Protein AF-A0A4V2PRA4-F1 (afdb_monomer)

Solvent-accessible surface area (backbone atoms only — not comparable to full-atom values): 7030 Å² total; per-residue (Å²): 141,89,81,86,84,83,82,77,81,81,79,76,76,77,76,77,73,72,80,72,71,55,80,74,62,65,60,39,60,77,61,56,76,65,50,80,38,76,63,53,99,76,30,70,28,59,55,27,12,25,53,42,49,53,26,54,54,48,41,52,50,33,53,48,33,30,76,69,64,67,30,53,65,70,60,26,50,56,54,34,51,54,37,47,50,52,33,53,54,53,55,66,37,87,85,29,51,51,77,68,57,42,53,55,51,48,53,56,52,48,53,51,37,57,56,61,64,74,100

Structure (mmCIF, N/CA/C/O backbone):
data_AF-A0A4V2PRA4-F1
#
_entry.id   AF-A0A4V2PRA4-F1
#
loop_
_atom_site.group_PDB
_atom_site.id
_atom_site.type_symbol
_atom_site.label_atom_id
_atom_site.label_alt_id
_atom_site.label_comp_id
_atom_site.label_asym_id
_atom_site.label_entity_id
_atom_site.label_seq_id
_atom_site.pdbx_PDB_ins_code
_atom_site.Cartn_x
_atom_site.Cartn_y
_atom_site.Cartn_z
_atom_site.occupancy
_atom_site.B_iso_or_equiv
_atom_site.auth_seq_id
_atom_site.auth_comp_id
_atom_site.auth_asym_id
_atom_site.auth_atom_id
_atom_site.pdbx_PDB_model_num
ATOM 1 N N . MET A 1 1 ? 47.488 -44.220 18.608 1.00 39.09 1 MET A N 1
ATOM 2 C CA . MET A 1 1 ? 46.620 -44.201 17.409 1.00 39.09 1 MET A CA 1
ATOM 3 C C . MET A 1 1 ? 45.516 -43.172 17.636 1.00 39.09 1 MET A C 1
ATOM 5 O O . MET A 1 1 ? 44.597 -43.446 18.390 1.00 39.09 1 MET A O 1
ATOM 9 N N . MET A 1 2 ? 45.652 -41.967 17.072 1.00 44.47 2 MET A N 1
ATOM 10 C CA . MET A 1 2 ? 44.655 -40.884 17.138 1.00 44.47 2 MET A CA 1
ATOM 11 C C . MET A 1 2 ? 43.831 -40.888 15.855 1.00 44.47 2 MET A C 1
ATOM 13 O O . MET A 1 2 ? 44.414 -40.694 14.792 1.00 44.47 2 MET A O 1
ATOM 17 N N . LYS A 1 3 ? 42.508 -41.073 15.938 1.00 44.94 3 LYS A N 1
ATOM 18 C CA . LYS A 1 3 ? 41.594 -40.831 14.812 1.00 44.94 3 LYS A CA 1
ATOM 19 C C . LYS A 1 3 ? 40.206 -40.376 15.290 1.00 44.94 3 LYS A C 1
ATOM 21 O O . LYS A 1 3 ? 39.419 -41.174 15.772 1.00 44.94 3 LYS A O 1
ATOM 26 N N . TYR A 1 4 ? 39.979 -39.081 15.063 1.00 61.00 4 TYR A N 1
ATOM 27 C CA . TYR A 1 4 ? 38.725 -38.391 14.735 1.00 61.00 4 TYR A CA 1
ATOM 28 C C . TYR A 1 4 ? 37.609 -38.290 15.778 1.00 61.00 4 TYR A C 1
ATOM 30 O O . TYR A 1 4 ? 36.928 -39.259 16.078 1.00 61.00 4 TYR A O 1
ATOM 38 N N . LEU A 1 5 ? 37.281 -37.046 16.135 1.00 50.44 5 LEU A N 1
ATOM 39 C CA . LEU A 1 5 ? 35.884 -36.618 16.207 1.00 50.44 5 LEU A CA 1
ATOM 40 C C . LEU A 1 5 ? 35.793 -35.138 15.790 1.00 50.44 5 LEU A C 1
ATOM 42 O O . LEU A 1 5 ? 35.940 -34.227 16.599 1.00 50.44 5 LEU A O 1
ATOM 46 N N . TRP A 1 6 ? 35.619 -34.896 14.489 1.00 51.44 6 TRP A N 1
ATOM 47 C CA . TRP A 1 6 ? 35.182 -33.601 13.963 1.00 51.44 6 TRP A CA 1
ATOM 48 C C . TRP A 1 6 ? 33.656 -33.555 14.084 1.00 51.44 6 TRP A C 1
ATOM 50 O O . TRP A 1 6 ? 32.948 -34.158 13.280 1.00 51.44 6 TRP A O 1
ATOM 60 N N . LEU A 1 7 ? 33.142 -32.871 15.105 1.00 52.16 7 LEU A N 1
ATOM 61 C CA . LEU A 1 7 ? 31.725 -32.520 15.188 1.00 52.16 7 LEU A CA 1
ATOM 62 C C . LEU A 1 7 ? 31.476 -31.329 14.258 1.00 52.16 7 LEU A C 1
ATOM 64 O O . LEU A 1 7 ? 31.669 -30.171 14.624 1.00 52.16 7 LEU A O 1
ATOM 68 N N . GLY A 1 8 ? 31.095 -31.646 13.021 1.00 51.59 8 GLY A N 1
ATOM 69 C CA . GLY A 1 8 ? 30.597 -30.680 12.051 1.00 51.59 8 GLY A CA 1
ATOM 70 C C . GLY A 1 8 ? 29.295 -30.059 12.551 1.00 51.59 8 GLY A C 1
ATOM 71 O O . GLY A 1 8 ? 28.283 -30.738 12.710 1.00 51.59 8 GLY A O 1
ATOM 72 N N . LEU A 1 9 ? 29.337 -28.756 12.806 1.00 63.88 9 LEU A N 1
ATOM 73 C CA . LEU A 1 9 ? 28.192 -27.944 13.186 1.00 63.88 9 LEU A CA 1
ATOM 74 C C . LEU A 1 9 ? 27.343 -27.719 11.924 1.00 63.88 9 LEU A C 1
ATOM 76 O O . LEU A 1 9 ? 27.686 -26.912 11.062 1.00 63.88 9 LEU A O 1
ATOM 80 N N . ILE A 1 10 ? 26.270 -28.499 11.775 1.00 64.38 10 ILE A N 1
ATOM 81 C CA . ILE A 1 10 ? 25.333 -28.381 10.652 1.00 64.38 10 ILE A CA 1
ATOM 82 C C . ILE A 1 10 ? 24.538 -27.086 10.840 1.00 64.38 10 ILE A C 1
ATOM 84 O O . ILE A 1 10 ? 23.550 -27.036 11.572 1.00 64.38 10 ILE A O 1
ATOM 88 N N . PHE A 1 11 ? 24.980 -26.022 10.175 1.00 53.56 11 PHE A N 1
ATOM 89 C CA . PHE A 1 11 ? 24.232 -24.778 10.051 1.00 53.56 11 PHE A CA 1
ATOM 90 C C . PHE A 1 11 ? 23.062 -25.016 9.085 1.00 53.56 11 PHE A C 1
ATOM 92 O O . PHE A 1 11 ? 23.191 -24.854 7.873 1.00 53.56 11 PHE A O 1
ATOM 99 N N . SER A 1 12 ? 21.916 -25.465 9.607 1.00 51.44 12 SER A N 1
ATOM 100 C CA . SER A 1 12 ? 20.670 -25.485 8.835 1.00 51.44 12 SER A CA 1
ATOM 101 C C . SER A 1 12 ? 20.242 -24.046 8.565 1.00 51.44 12 SER A C 1
ATOM 103 O O . SER A 1 12 ? 19.593 -23.411 9.394 1.00 51.44 12 SER A O 1
ATOM 105 N N . MET A 1 13 ? 20.592 -23.527 7.386 1.00 53.69 13 MET A N 1
ATOM 106 C CA . MET A 1 13 ? 19.881 -22.395 6.805 1.00 53.69 13 MET A CA 1
ATOM 107 C C . MET A 1 13 ? 18.434 -22.832 6.576 1.00 53.69 13 MET A C 1
ATOM 109 O O . MET A 1 13 ? 18.105 -23.455 5.566 1.00 53.69 13 MET A O 1
ATOM 113 N N . ALA A 1 14 ? 17.554 -22.506 7.520 1.00 54.56 14 ALA A N 1
ATOM 114 C CA . ALA A 1 14 ? 16.134 -22.450 7.238 1.00 54.56 14 ALA A CA 1
ATOM 115 C C . ALA A 1 14 ? 15.945 -21.371 6.166 1.00 54.56 14 ALA A C 1
ATOM 117 O O . ALA A 1 14 ? 15.972 -20.174 6.452 1.00 54.56 14 ALA A O 1
ATOM 118 N N . ALA A 1 15 ? 15.815 -21.796 4.909 1.00 47.31 15 ALA A N 1
ATOM 119 C CA . ALA A 1 15 ? 15.380 -20.921 3.841 1.00 47.31 15 ALA A CA 1
ATOM 120 C C . ALA A 1 15 ? 13.974 -20.440 4.209 1.00 47.31 15 ALA A C 1
ATOM 122 O O . ALA A 1 15 ? 12.994 -21.172 4.061 1.00 47.31 15 ALA A O 1
ATOM 123 N N . PHE A 1 16 ? 13.872 -19.211 4.717 1.00 45.59 16 PHE A N 1
ATOM 124 C CA . PHE A 1 16 ? 12.608 -18.498 4.742 1.00 45.59 16 PHE A CA 1
ATOM 125 C C . PHE A 1 16 ? 12.155 -18.381 3.289 1.00 45.59 16 PHE A C 1
ATOM 127 O O . PHE A 1 16 ? 12.585 -17.492 2.555 1.00 45.59 16 PHE A O 1
ATOM 134 N N . ARG A 1 17 ? 11.286 -19.296 2.850 1.00 40.53 17 ARG A N 1
ATOM 135 C CA . ARG A 1 17 ? 10.457 -19.048 1.679 1.00 40.53 17 ARG A CA 1
ATOM 136 C C . ARG A 1 17 ? 9.526 -17.910 2.065 1.00 40.53 17 ARG A C 1
ATOM 138 O O . ARG A 1 17 ? 8.445 -18.137 2.602 1.00 40.53 17 ARG A O 1
ATOM 145 N N . VAL A 1 18 ? 9.957 -16.677 1.803 1.00 45.94 18 VAL A N 1
ATOM 146 C CA . VAL A 1 18 ? 9.014 -15.590 1.560 1.00 45.94 18 VAL A CA 1
ATOM 147 C C . VAL A 1 18 ? 8.107 -16.139 0.473 1.00 45.94 18 VAL A C 1
ATOM 149 O O . VAL A 1 18 ? 8.584 -16.500 -0.604 1.00 45.94 18 VAL A O 1
ATOM 152 N N . MET A 1 19 ? 6.828 -16.328 0.789 1.00 43.62 19 MET A N 1
ATOM 153 C CA . MET A 1 19 ? 5.837 -16.662 -0.218 1.00 43.62 19 MET A CA 1
ATOM 154 C C . MET A 1 19 ? 5.822 -15.472 -1.172 1.00 43.62 19 MET A C 1
ATOM 156 O O . MET A 1 19 ? 5.177 -14.460 -0.911 1.00 43.62 19 MET A O 1
ATOM 160 N N . ALA A 1 20 ? 6.633 -15.557 -2.227 1.00 47.03 20 ALA A N 1
ATOM 161 C CA . ALA A 1 20 ? 6.545 -14.669 -3.358 1.00 47.03 20 ALA A CA 1
ATOM 162 C C . ALA A 1 20 ? 5.136 -14.892 -3.889 1.00 47.03 20 ALA A C 1
ATOM 164 O O . ALA A 1 20 ? 4.842 -15.933 -4.480 1.00 47.03 20 ALA A O 1
ATOM 165 N N . PHE A 1 21 ? 4.236 -13.953 -3.593 1.00 47.56 21 PHE 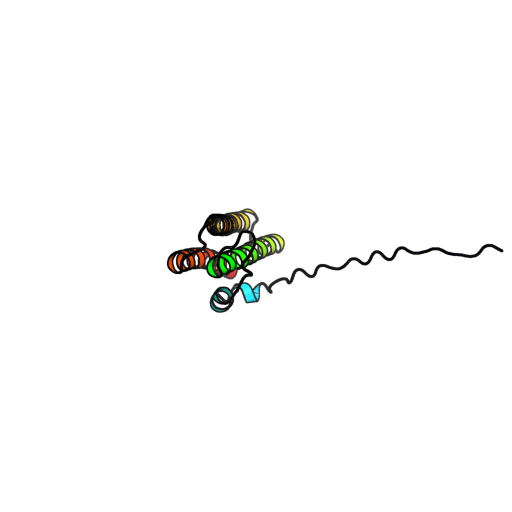A N 1
ATOM 166 C CA . PHE A 1 21 ? 3.000 -13.877 -4.343 1.00 47.56 21 PHE A CA 1
ATOM 167 C C . PHE A 1 21 ? 3.429 -13.824 -5.805 1.00 47.56 21 PHE A C 1
ATOM 169 O O . PHE A 1 21 ? 4.259 -12.974 -6.149 1.00 47.56 21 PHE A O 1
ATOM 176 N N . PRO A 1 22 ? 2.960 -14.756 -6.652 1.00 44.00 22 PRO A N 1
ATOM 177 C CA . PRO A 1 22 ? 3.289 -14.681 -8.057 1.00 44.00 22 PRO A CA 1
ATOM 178 C C . PRO A 1 22 ? 2.867 -13.286 -8.509 1.00 44.00 22 PRO A C 1
ATOM 180 O O . PRO A 1 22 ? 1.747 -12.863 -8.211 1.00 44.00 22 PRO A O 1
ATOM 183 N N . ALA A 1 23 ? 3.752 -12.578 -9.213 1.00 48.81 23 ALA A N 1
ATOM 184 C CA . ALA A 1 23 ? 3.473 -11.258 -9.783 1.00 48.81 23 ALA A CA 1
ATOM 185 C C . ALA A 1 23 ? 2.119 -11.217 -10.538 1.00 48.81 23 ALA A C 1
ATOM 187 O O . ALA A 1 23 ? 1.490 -10.176 -10.667 1.00 48.81 23 ALA A O 1
ATOM 188 N N . GLN A 1 24 ? 1.620 -12.388 -10.943 1.00 40.88 24 GLN A N 1
ATOM 189 C CA . GLN A 1 24 ? 0.373 -12.641 -11.658 1.00 40.88 24 GLN A CA 1
ATOM 190 C C . GLN A 1 24 ? -0.895 -12.683 -10.767 1.00 40.88 24 GLN A C 1
ATOM 192 O O . GLN A 1 24 ? -1.992 -12.418 -11.253 1.00 40.88 24 GLN A O 1
ATOM 197 N N . GLY A 1 25 ? -0.785 -12.990 -9.466 1.00 50.12 25 GLY A N 1
ATOM 198 C CA . GLY A 1 25 ? -1.913 -12.951 -8.516 1.00 50.12 25 GLY A CA 1
ATOM 199 C C . GLY A 1 25 ? -2.224 -11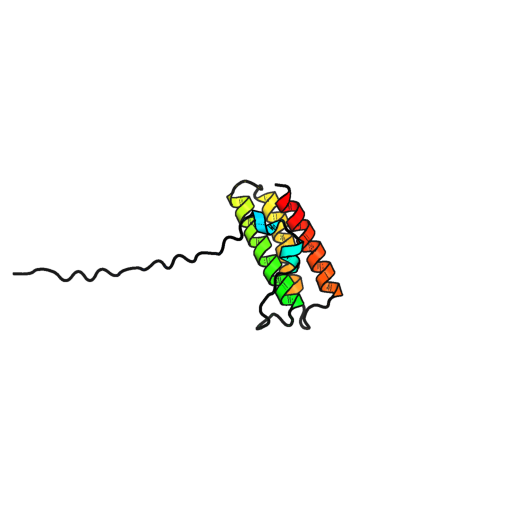.540 -8.002 1.00 50.12 25 GLY A C 1
ATOM 200 O O . GLY A 1 25 ? -3.359 -11.244 -7.635 1.00 50.12 25 GLY A O 1
ATOM 201 N N . GLY A 1 26 ? -1.232 -10.644 -8.038 1.00 62.25 26 GLY A N 1
ATOM 202 C CA . GLY A 1 26 ? -1.379 -9.244 -7.635 1.00 62.25 26 GL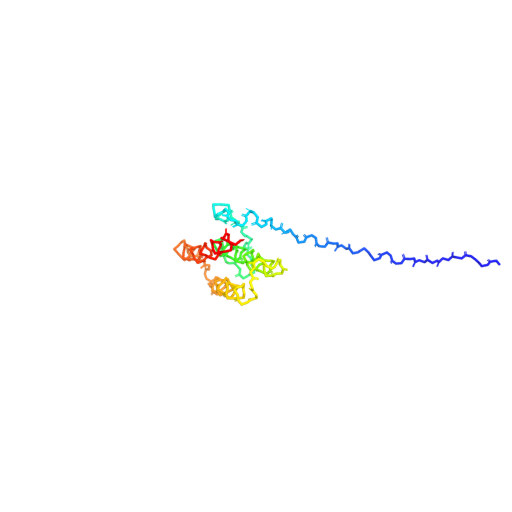Y A CA 1
ATOM 203 C C . GLY A 1 26 ? -2.327 -8.436 -8.525 1.00 62.25 26 GLY A C 1
ATOM 204 O O . GLY A 1 26 ? -2.911 -7.472 -8.056 1.00 62.25 26 GLY A O 1
ATOM 205 N N . CYS A 1 27 ? -2.555 -8.846 -9.773 1.00 76.88 27 CYS A N 1
ATOM 206 C CA . CYS A 1 27 ? -3.343 -8.062 -10.731 1.00 76.88 27 CYS A CA 1
ATOM 207 C C . CYS A 1 27 ? -4.844 -8.343 -10.731 1.00 76.88 27 CYS A C 1
ATOM 209 O O . CYS A 1 27 ? -5.611 -7.662 -11.411 1.00 76.88 27 CYS A O 1
ATOM 211 N N . LYS A 1 28 ? -5.296 -9.326 -9.951 1.00 81.31 28 LYS A N 1
ATOM 212 C CA . LYS A 1 28 ? -6.716 -9.647 -9.820 1.00 81.31 28 LYS A CA 1
ATOM 213 C C . LYS A 1 28 ? -7.296 -8.900 -8.623 1.00 81.31 28 LYS A C 1
ATOM 215 O O . LYS A 1 28 ? -7.301 -9.427 -7.514 1.00 81.31 28 LYS A O 1
ATOM 220 N N . LEU A 1 29 ? -7.825 -7.694 -8.854 1.00 79.50 29 LEU A N 1
ATOM 221 C CA . LEU A 1 29 ? -8.424 -6.854 -7.799 1.00 79.50 29 LEU A CA 1
ATOM 222 C C . LEU A 1 29 ? -9.459 -7.615 -6.956 1.00 79.50 29 LEU A C 1
ATOM 224 O O . LEU A 1 29 ? -9.411 -7.556 -5.734 1.00 79.50 29 LEU A O 1
ATOM 228 N N . ALA A 1 30 ? -10.309 -8.426 -7.594 1.00 79.38 30 ALA A N 1
ATOM 229 C CA . ALA A 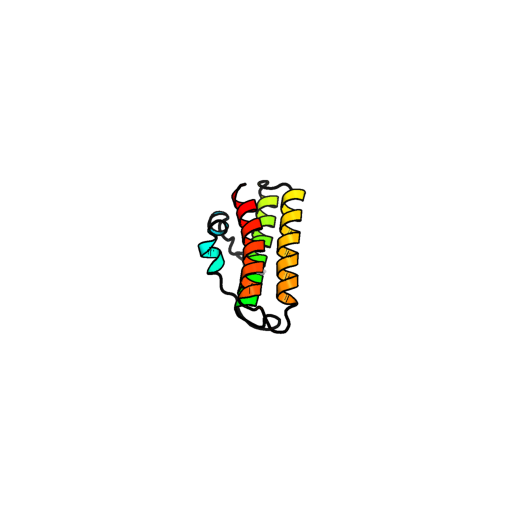1 30 ? -11.296 -9.250 -6.895 1.00 79.38 30 ALA A CA 1
ATOM 230 C C . ALA A 1 30 ? -10.667 -10.241 -5.896 1.00 79.38 30 ALA A C 1
ATOM 232 O O . ALA A 1 30 ? -11.224 -10.470 -4.829 1.00 79.38 30 ALA A O 1
ATOM 233 N N . GLN A 1 31 ? -9.496 -10.807 -6.210 1.00 80.81 31 GLN A N 1
ATOM 234 C CA . GLN A 1 31 ? -8.770 -11.677 -5.279 1.00 80.81 31 GLN A CA 1
ATOM 235 C C . GLN A 1 31 ? -8.110 -10.864 -4.166 1.00 80.81 31 GLN A C 1
ATOM 237 O O . GLN A 1 31 ? -8.049 -11.314 -3.025 1.00 80.81 31 GLN A O 1
ATOM 242 N N . GLN A 1 32 ? -7.652 -9.649 -4.470 1.00 79.19 32 GLN A N 1
ATOM 243 C CA . GLN A 1 32 ? -7.072 -8.779 -3.458 1.00 79.19 32 GLN A CA 1
ATOM 244 C C . GLN A 1 32 ? -8.107 -8.263 -2.451 1.00 79.19 32 GLN A C 1
ATOM 246 O O . GLN A 1 32 ? -7.812 -8.211 -1.260 1.00 79.19 32 GLN A O 1
ATOM 251 N N . HIS A 1 33 ? -9.329 -7.950 -2.886 1.00 85.88 33 HIS A N 1
ATOM 252 C CA . HIS A 1 33 ? -10.429 -7.554 -1.993 1.00 85.88 33 HIS A CA 1
ATOM 253 C C . HIS A 1 33 ? -10.890 -8.692 -1.067 1.00 85.88 33 HIS A C 1
ATOM 255 O O . HIS A 1 33 ? -11.536 -8.437 -0.057 1.00 85.88 33 HIS A O 1
ATOM 261 N N . GLN A 1 34 ? -10.514 -9.941 -1.360 1.00 85.94 34 GLN A N 1
ATOM 262 C CA . GLN A 1 34 ? -10.772 -11.100 -0.497 1.00 85.94 34 GLN A CA 1
ATOM 263 C C . GLN A 1 34 ? -9.668 -11.359 0.540 1.00 85.94 34 GLN A C 1
ATOM 265 O O . GLN A 1 34 ? -9.806 -12.262 1.365 1.00 85.94 34 GLN A O 1
ATOM 270 N N . ILE A 1 35 ? -8.570 -10.596 0.527 1.00 84.62 35 ILE A N 1
ATOM 271 C CA . ILE A 1 35 ? -7.475 -10.776 1.485 1.00 84.62 35 ILE A CA 1
ATOM 272 C C . ILE A 1 35 ? -7.977 -10.476 2.898 1.00 84.62 35 ILE A C 1
ATOM 274 O O . ILE A 1 35 ? -8.495 -9.403 3.177 1.00 84.62 35 ILE A O 1
ATOM 278 N N . THR A 1 36 ? -7.767 -11.391 3.835 1.00 81.94 36 THR A N 1
ATOM 279 C CA . THR A 1 36 ? -8.079 -11.160 5.251 1.00 81.94 36 THR A CA 1
ATOM 280 C C . THR A 1 36 ? -6.803 -11.107 6.076 1.00 81.94 36 THR A C 1
ATOM 282 O O . THR A 1 36 ? -5.896 -11.916 5.878 1.00 81.94 36 THR A O 1
ATOM 285 N N . GLY A 1 37 ? -6.738 -10.179 7.030 1.00 83.69 37 GLY A N 1
ATOM 286 C CA . GLY A 1 37 ? -5.635 -10.077 7.984 1.00 83.69 37 GLY A CA 1
ATOM 287 C C . GLY A 1 37 ? -6.007 -10.569 9.381 1.00 83.69 37 GLY A C 1
ATOM 288 O O . GLY A 1 37 ? -7.180 -10.721 9.716 1.00 83.69 37 GLY A O 1
ATOM 289 N N . LYS A 1 38 ? -4.992 -10.786 10.223 1.00 86.38 38 LYS A N 1
ATOM 290 C CA . LYS A 1 38 ? -5.191 -11.074 11.651 1.00 86.38 38 LYS A CA 1
ATOM 291 C C . LYS A 1 38 ? -5.408 -9.773 12.426 1.00 86.38 38 LYS A C 1
ATOM 293 O O . LYS A 1 38 ? -4.657 -8.817 12.245 1.00 86.38 38 LYS A O 1
ATOM 298 N N . VAL A 1 39 ? -6.398 -9.768 13.315 1.00 87.69 39 VAL A N 1
ATOM 299 C CA . VAL A 1 39 ? -6.641 -8.690 14.287 1.00 87.69 39 VAL A CA 1
ATOM 300 C C . VAL A 1 39 ? -5.771 -8.929 15.527 1.00 87.69 39 VAL A C 1
ATOM 302 O O . VAL A 1 39 ? -5.570 -10.078 15.923 1.00 87.69 39 VAL A O 1
ATOM 305 N N . GLY A 1 40 ? -5.230 -7.867 16.128 1.00 80.12 40 GLY A N 1
ATOM 306 C CA . GLY A 1 40 ? -4.396 -7.953 17.330 1.00 80.12 40 GLY A CA 1
ATOM 307 C C . GLY A 1 40 ? -3.262 -6.923 17.379 1.00 80.12 40 GLY A C 1
ATOM 308 O O . GLY A 1 40 ? -2.888 -6.328 16.367 1.00 80.12 40 GLY A O 1
ATOM 309 N N . ARG A 1 41 ? -2.686 -6.729 18.574 1.00 82.12 41 ARG A N 1
ATOM 310 C CA . ARG A 1 41 ? -1.712 -5.665 18.897 1.00 82.12 41 ARG A CA 1
ATOM 311 C C . ARG A 1 41 ? -2.222 -4.272 18.500 1.00 82.12 41 ARG A C 1
ATOM 313 O O . ARG A 1 41 ? -2.971 -3.674 19.257 1.00 82.12 41 ARG A O 1
ATOM 320 N N . ALA A 1 42 ? -1.817 -3.781 17.330 1.00 84.75 42 ALA A N 1
ATOM 321 C CA . ALA A 1 42 ? -2.127 -2.449 16.804 1.00 84.75 42 ALA A CA 1
ATOM 322 C C . ALA A 1 42 ? -3.243 -2.450 15.737 1.00 84.75 42 ALA A C 1
ATOM 324 O O . ALA A 1 42 ? -3.537 -1.414 15.153 1.00 84.75 42 ALA A O 1
ATOM 325 N N . ILE A 1 43 ? -3.832 -3.615 15.441 1.00 90.81 43 ILE A N 1
ATOM 326 C CA . ILE A 1 43 ? -4.941 -3.757 14.495 1.00 90.81 43 ILE A CA 1
ATOM 327 C C . ILE A 1 43 ? -6.218 -4.008 15.290 1.00 90.81 43 ILE A C 1
ATOM 329 O O . ILE A 1 43 ? -6.324 -5.021 15.982 1.00 90.81 43 ILE A O 1
ATOM 333 N N . HIS A 1 44 ? -7.177 -3.097 15.159 1.00 92.69 44 HIS A N 1
ATOM 334 C CA . HIS A 1 44 ? -8.393 -3.033 15.964 1.00 92.69 44 HIS A CA 1
ATOM 335 C C . HIS A 1 44 ? -9.578 -3.772 15.337 1.00 92.69 44 HIS A C 1
ATOM 337 O O . HIS A 1 44 ? -10.444 -4.253 16.062 1.00 92.69 44 HIS A O 1
ATOM 343 N N . ASN A 1 45 ? -9.636 -3.892 14.007 1.00 94.44 45 ASN A N 1
ATOM 344 C CA . ASN A 1 45 ? -10.707 -4.628 13.336 1.00 94.44 45 ASN A CA 1
ATOM 345 C C . ASN A 1 45 ? -10.265 -5.275 12.013 1.00 94.44 45 ASN A C 1
ATOM 347 O O . ASN A 1 45 ? -9.158 -5.055 11.518 1.00 94.44 45 ASN A O 1
ATOM 351 N N . ALA A 1 46 ? -11.146 -6.102 11.443 1.00 94.44 46 ALA A N 1
ATOM 352 C CA . ALA A 1 46 ? -10.872 -6.848 10.215 1.00 94.44 46 ALA A CA 1
ATOM 353 C C . ALA A 1 46 ? -10.619 -5.934 9.004 1.00 94.44 46 ALA A C 1
ATOM 355 O O . ALA A 1 46 ? -9.739 -6.231 8.200 1.00 94.44 46 ALA A O 1
ATOM 356 N N . ALA A 1 47 ? -11.332 -4.807 8.901 1.00 95.00 47 ALA A N 1
ATOM 357 C CA . ALA A 1 47 ? -11.130 -3.822 7.836 1.00 95.00 47 ALA A CA 1
ATOM 358 C C . ALA A 1 47 ? -9.720 -3.213 7.888 1.00 95.00 47 ALA A C 1
ATOM 360 O O . ALA A 1 47 ? -9.030 -3.120 6.878 1.00 95.00 47 ALA A O 1
ATOM 361 N N . GLN A 1 48 ? -9.243 -2.873 9.083 1.00 95.62 48 GLN A N 1
ATOM 362 C CA . GLN A 1 48 ? -7.876 -2.407 9.281 1.00 95.62 48 GLN A CA 1
ATOM 363 C C . GLN A 1 48 ? -6.850 -3.497 8.959 1.00 95.62 48 GLN A C 1
ATOM 365 O O . GLN A 1 48 ? -5.848 -3.221 8.299 1.00 95.62 48 GLN A O 1
ATOM 370 N N . ALA A 1 49 ? -7.116 -4.745 9.354 1.00 95.38 49 ALA A N 1
ATOM 371 C CA . ALA A 1 49 ? -6.252 -5.875 9.023 1.00 95.38 49 ALA A CA 1
ATOM 372 C C . ALA A 1 49 ? -6.139 -6.085 7.504 1.00 95.38 49 ALA A C 1
ATOM 374 O O . ALA A 1 49 ? -5.038 -6.287 6.993 1.00 95.38 49 ALA A O 1
ATOM 375 N N . HIS A 1 50 ? -7.267 -5.999 6.792 1.00 95.06 50 HIS A N 1
ATOM 376 C CA . HIS A 1 50 ? -7.346 -6.082 5.335 1.00 95.06 50 HIS A CA 1
ATOM 377 C C . HIS A 1 50 ? -6.427 -5.052 4.668 1.00 95.06 50 HIS A C 1
ATOM 379 O O . HIS A 1 50 ? -5.511 -5.428 3.934 1.00 95.06 50 HIS A O 1
ATOM 385 N N . VAL A 1 51 ? -6.613 -3.765 4.990 1.00 95.69 51 VAL A N 1
ATOM 386 C CA . VAL A 1 51 ? -5.837 -2.668 4.389 1.00 95.69 51 VAL A CA 1
ATOM 387 C C . VAL A 1 51 ? -4.342 -2.842 4.654 1.00 95.69 51 VAL A C 1
ATOM 389 O O . VAL A 1 51 ? -3.532 -2.698 3.740 1.00 95.69 51 VAL A O 1
ATOM 392 N N . VAL A 1 52 ? -3.959 -3.198 5.884 1.00 95.31 52 VAL A N 1
ATOM 393 C CA . VAL A 1 52 ? -2.547 -3.365 6.262 1.00 95.31 52 VAL A CA 1
ATOM 394 C C . VAL A 1 52 ? -1.890 -4.519 5.508 1.00 95.31 52 VAL A C 1
ATOM 396 O O . VAL A 1 52 ? -0.787 -4.353 4.986 1.00 95.31 52 VAL A O 1
ATOM 399 N N . VAL A 1 53 ? -2.541 -5.683 5.432 1.00 94.19 53 VAL A N 1
ATOM 400 C CA . VAL A 1 53 ? -1.982 -6.839 4.714 1.00 94.19 53 VAL A CA 1
ATOM 401 C C . VAL A 1 53 ? -1.855 -6.530 3.229 1.00 94.19 53 VAL A C 1
ATOM 403 O O . VAL A 1 53 ? -0.800 -6.771 2.640 1.00 94.19 53 VAL A O 1
ATOM 406 N N . ARG A 1 54 ? -2.894 -5.944 2.635 1.00 94.38 54 ARG A N 1
ATOM 407 C CA . ARG A 1 54 ? -2.905 -5.601 1.217 1.00 94.38 54 ARG A CA 1
ATOM 408 C C . ARG A 1 54 ? -1.833 -4.563 0.871 1.00 94.38 54 ARG A C 1
ATOM 410 O O . ARG A 1 54 ? -1.127 -4.722 -0.123 1.00 94.38 54 ARG A O 1
ATOM 417 N N . ALA A 1 55 ? -1.640 -3.559 1.725 1.00 95.38 55 ALA A N 1
ATOM 418 C CA . ALA A 1 55 ? -0.567 -2.584 1.570 1.00 95.38 55 ALA A CA 1
ATOM 419 C C . ALA A 1 55 ? 0.827 -3.229 1.673 1.00 95.38 55 ALA A C 1
ATOM 421 O O . ALA A 1 55 ? 1.659 -3.000 0.803 1.00 95.38 55 ALA A O 1
ATOM 422 N N . ASN A 1 56 ? 1.072 -4.106 2.654 1.00 93.75 56 ASN A N 1
ATOM 423 C CA . ASN A 1 56 ? 2.348 -4.830 2.764 1.00 93.75 56 ASN A CA 1
ATOM 424 C C . ASN A 1 56 ? 2.661 -5.657 1.504 1.00 93.75 56 ASN A C 1
ATOM 426 O O . ASN A 1 56 ? 3.800 -5.694 1.041 1.00 93.75 56 ASN A O 1
ATOM 430 N N . MET A 1 57 ? 1.650 -6.321 0.938 1.00 90.81 57 MET A N 1
ATOM 431 C CA . MET A 1 57 ? 1.809 -7.101 -0.291 1.00 90.81 57 MET A CA 1
ATOM 432 C C . MET A 1 57 ? 2.165 -6.219 -1.492 1.00 90.81 57 MET A C 1
ATOM 434 O O . MET A 1 57 ? 3.013 -6.601 -2.302 1.00 90.81 57 MET A O 1
ATOM 438 N N . LEU A 1 58 ? 1.552 -5.038 -1.607 1.00 93.25 58 LEU A N 1
ATOM 439 C CA . LEU A 1 58 ? 1.869 -4.078 -2.665 1.00 93.25 58 LEU A CA 1
ATOM 440 C C . LEU A 1 58 ? 3.251 -3.445 -2.483 1.00 93.25 58 LEU A C 1
ATOM 442 O O . LEU A 1 58 ? 3.987 -3.359 -3.462 1.00 93.25 58 LEU A O 1
ATOM 446 N N . GLU A 1 59 ? 3.640 -3.080 -1.257 1.00 95.50 59 GLU A N 1
ATOM 447 C CA . GLU A 1 59 ? 5.002 -2.621 -0.938 1.00 95.50 59 GLU A CA 1
ATOM 448 C C . GLU A 1 59 ? 6.040 -3.647 -1.428 1.00 95.50 59 GLU A C 1
ATOM 450 O O . GLU A 1 59 ? 6.955 -3.292 -2.171 1.00 95.50 59 GLU A O 1
ATOM 455 N N . ALA A 1 60 ? 5.853 -4.931 -1.095 1.00 91.62 60 ALA A N 1
ATOM 456 C CA . ALA A 1 60 ? 6.740 -6.009 -1.533 1.00 91.62 60 ALA A CA 1
ATOM 457 C C . ALA A 1 60 ? 6.737 -6.203 -3.060 1.00 91.62 60 ALA A C 1
ATOM 459 O O . ALA A 1 60 ? 7.791 -6.377 -3.669 1.00 91.62 60 ALA A O 1
ATOM 460 N N . SER A 1 61 ? 5.563 -6.145 -3.695 1.00 89.94 61 SER A N 1
ATOM 461 C CA . SER A 1 61 ? 5.440 -6.320 -5.148 1.00 89.94 61 SER A CA 1
ATOM 462 C C . SER A 1 61 ? 6.129 -5.193 -5.921 1.00 89.94 61 SER A C 1
ATOM 464 O O . SER A 1 61 ? 6.798 -5.452 -6.918 1.00 89.94 61 SER A O 1
ATOM 466 N N . LEU A 1 62 ? 6.031 -3.953 -5.433 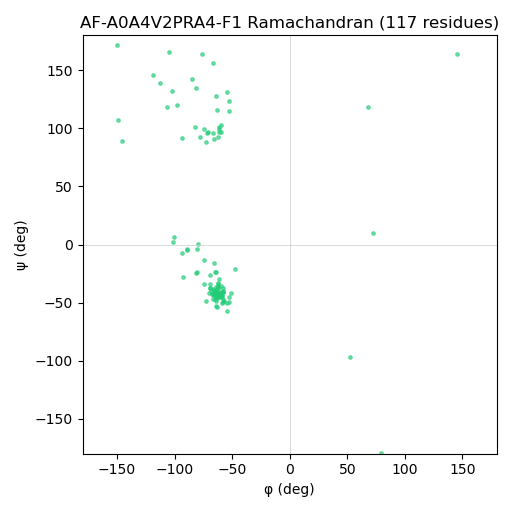1.00 92.50 62 LEU A N 1
ATOM 467 C CA . LEU A 1 62 ? 6.730 -2.801 -6.001 1.00 92.50 62 LEU A CA 1
ATOM 468 C C . LEU A 1 62 ? 8.248 -2.923 -5.847 1.00 92.50 62 LEU A C 1
ATOM 470 O O . LEU A 1 62 ? 8.975 -2.675 -6.807 1.00 92.50 62 LEU A O 1
ATOM 474 N N . SER A 1 63 ? 8.733 -3.345 -4.674 1.00 91.00 63 SER A N 1
ATOM 475 C CA . SER A 1 63 ? 10.162 -3.610 -4.472 1.00 91.00 63 SER A CA 1
ATOM 476 C C . SER A 1 63 ? 10.680 -4.680 -5.435 1.00 91.00 63 SER A C 1
ATOM 478 O O . SER A 1 63 ? 11.719 -4.481 -6.063 1.00 91.00 63 SER A O 1
ATOM 480 N N . ASN A 1 64 ? 9.928 -5.767 -5.620 1.00 90.31 64 ASN A N 1
ATOM 481 C CA . ASN A 1 64 ? 10.285 -6.828 -6.560 1.00 90.31 64 ASN A CA 1
ATOM 482 C C . ASN A 1 64 ? 10.274 -6.337 -8.016 1.00 90.31 64 ASN A C 1
ATOM 484 O O . ASN A 1 64 ? 11.172 -6.681 -8.775 1.00 90.31 64 ASN A O 1
ATOM 488 N N . ALA A 1 65 ? 9.302 -5.507 -8.409 1.00 88.94 65 ALA A N 1
ATOM 489 C CA . ALA A 1 65 ? 9.234 -4.943 -9.758 1.00 88.94 65 ALA A CA 1
ATOM 490 C C . ALA A 1 65 ? 10.427 -4.027 -10.073 1.00 88.94 65 ALA A C 1
ATOM 492 O O . ALA A 1 65 ? 10.941 -4.049 -11.191 1.00 88.94 65 ALA A O 1
ATOM 493 N N . VAL A 1 66 ? 10.910 -3.267 -9.085 1.00 93.25 66 VAL A N 1
ATOM 494 C CA . VAL A 1 66 ? 12.150 -2.484 -9.218 1.00 93.25 66 VAL A CA 1
ATOM 495 C C . VAL A 1 66 ? 13.365 -3.401 -9.349 1.00 93.25 66 VAL A C 1
ATOM 497 O O . VAL A 1 66 ? 14.182 -3.208 -10.244 1.00 93.25 66 VAL A O 1
ATOM 500 N N . GLN A 1 67 ? 13.483 -4.422 -8.495 1.00 92.38 67 GLN A N 1
ATOM 501 C CA . GLN A 1 67 ? 14.599 -5.377 -8.544 1.00 92.38 67 GLN A CA 1
ATOM 502 C C . GLN A 1 67 ? 14.640 -6.176 -9.854 1.00 92.38 67 GLN A C 1
ATOM 504 O O . GLN A 1 67 ? 15.719 -6.498 -10.342 1.00 92.38 67 GLN A O 1
ATOM 509 N N . ALA A 1 68 ? 13.476 -6.464 -10.437 1.00 89.75 68 ALA A N 1
ATOM 510 C CA . ALA A 1 68 ? 13.337 -7.149 -11.717 1.00 89.75 68 ALA A CA 1
ATOM 511 C C . ALA A 1 68 ? 13.534 -6.229 -12.938 1.00 89.75 68 ALA A C 1
ATOM 513 O O . ALA A 1 68 ? 13.475 -6.708 -14.067 1.00 89.75 68 ALA A O 1
ATOM 514 N N . GLY A 1 69 ? 13.730 -4.921 -12.740 1.00 90.12 69 GLY A N 1
ATOM 515 C CA . GLY A 1 69 ? 13.880 -3.953 -13.831 1.00 90.12 69 GLY A CA 1
ATOM 516 C C . GLY A 1 69 ? 12.589 -3.641 -14.599 1.00 90.12 69 GLY A C 1
ATOM 517 O O . GLY A 1 69 ? 12.647 -2.965 -15.621 1.00 90.12 69 GLY A O 1
ATOM 518 N N . VAL A 1 70 ? 11.431 -4.097 -14.109 1.00 93.12 70 VAL A N 1
ATOM 519 C CA . VAL A 1 70 ? 10.103 -3.785 -14.674 1.00 93.12 70 VAL A CA 1
ATOM 520 C C . VAL A 1 70 ? 9.753 -2.312 -14.444 1.00 93.12 70 VAL A C 1
ATOM 522 O O . VAL A 1 70 ? 9.176 -1.653 -15.306 1.00 93.12 70 VAL A O 1
ATOM 525 N N . LEU A 1 71 ? 10.136 -1.780 -13.280 1.00 92.38 71 LEU A N 1
ATOM 526 C CA . LEU A 1 71 ? 10.010 -0.366 -12.932 1.00 92.38 71 LEU A CA 1
ATOM 527 C C . LEU A 1 71 ? 11.386 0.241 -12.667 1.00 92.38 71 LEU A C 1
ATOM 529 O O . LEU A 1 71 ? 12.253 -0.397 -12.069 1.00 92.38 71 LEU A O 1
ATOM 533 N N . SER A 1 72 ? 11.563 1.518 -13.014 1.00 96.25 72 SER A N 1
ATOM 534 C CA . SER A 1 72 ? 12.711 2.272 -12.508 1.00 96.25 72 SER A CA 1
ATOM 535 C C . SER A 1 72 ? 12.592 2.480 -10.997 1.00 96.25 72 SER A C 1
ATOM 537 O O . SER A 1 72 ? 11.489 2.507 -10.439 1.00 96.25 72 SER A O 1
ATOM 539 N N . TYR A 1 73 ? 13.725 2.701 -10.322 1.00 96.62 73 TYR A N 1
ATOM 540 C CA . TYR A 1 73 ? 13.727 2.997 -8.887 1.00 96.62 73 TYR A CA 1
ATOM 541 C C . TYR A 1 73 ? 12.796 4.168 -8.545 1.00 96.62 73 TYR A C 1
ATOM 543 O O . TYR A 1 73 ? 11.998 4.071 -7.620 1.00 96.62 73 TYR A O 1
ATOM 551 N N . GLN A 1 74 ? 12.840 5.255 -9.322 1.00 97.69 74 GLN A N 1
ATOM 552 C CA . GLN A 1 74 ? 12.005 6.433 -9.078 1.00 97.69 74 GLN A CA 1
ATOM 553 C C . GLN A 1 74 ? 10.507 6.122 -9.222 1.00 97.69 74 GLN A C 1
ATOM 555 O O . GLN A 1 74 ? 9.70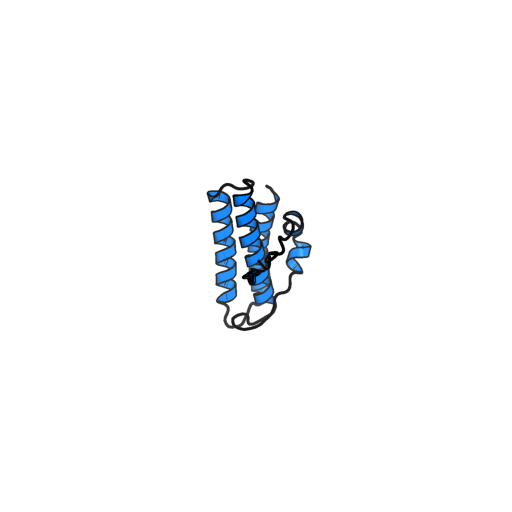4 6.575 -8.404 1.00 97.69 74 GLN A O 1
ATOM 560 N N . GLN A 1 75 ? 10.126 5.343 -10.240 1.00 95.81 75 GLN A N 1
ATOM 561 C CA . GLN A 1 75 ? 8.739 4.925 -10.453 1.00 95.81 75 GLN A CA 1
ATOM 562 C C . GLN A 1 75 ? 8.250 4.046 -9.302 1.00 95.81 75 GLN A C 1
ATOM 564 O O . GLN A 1 75 ? 7.232 4.358 -8.683 1.00 95.81 75 GLN A O 1
ATOM 569 N N . GLY A 1 76 ? 8.997 2.989 -8.974 1.00 95.25 76 GLY A N 1
ATOM 570 C CA . GLY A 1 76 ? 8.632 2.075 -7.898 1.00 95.25 76 GLY A CA 1
ATOM 571 C C . GLY A 1 76 ? 8.614 2.754 -6.531 1.00 95.25 76 GLY A C 1
ATOM 572 O O . GLY A 1 76 ? 7.660 2.575 -5.780 1.00 95.25 76 GLY A O 1
ATOM 573 N N . HIS A 1 77 ? 9.602 3.600 -6.224 1.00 97.25 77 HIS A N 1
ATOM 574 C CA . HIS A 1 77 ? 9.679 4.312 -4.947 1.00 97.25 77 HIS A CA 1
ATOM 575 C C . HIS A 1 77 ? 8.510 5.283 -4.750 1.00 97.25 77 HIS A C 1
ATOM 577 O O . HIS A 1 77 ? 7.926 5.327 -3.668 1.00 97.25 77 HIS A O 1
ATOM 583 N N . LYS A 1 78 ? 8.104 6.011 -5.800 1.00 97.81 78 LYS A N 1
ATOM 584 C CA . LYS A 1 78 ? 6.926 6.888 -5.741 1.00 97.81 78 LYS A CA 1
ATOM 585 C C . LYS A 1 78 ? 5.666 6.112 -5.352 1.00 97.81 78 LYS A C 1
ATOM 587 O O . LYS A 1 78 ? 4.941 6.536 -4.456 1.00 97.81 78 LYS A O 1
ATOM 592 N N . GLN A 1 79 ? 5.413 4.983 -6.013 1.00 97.56 79 GLN A N 1
ATOM 593 C CA . GLN A 1 79 ? 4.252 4.141 -5.711 1.00 97.56 79 GLN A CA 1
ATOM 594 C C . GLN A 1 79 ? 4.359 3.516 -4.318 1.00 97.56 79 GLN A C 1
ATOM 596 O O . GLN A 1 79 ? 3.374 3.447 -3.587 1.00 97.56 79 GLN A O 1
ATOM 601 N N . TRP A 1 80 ? 5.568 3.108 -3.924 1.00 96.75 80 TRP A N 1
ATOM 602 C CA . TRP A 1 80 ? 5.826 2.515 -2.617 1.00 96.75 80 TRP A CA 1
ATOM 603 C C . TRP A 1 80 ? 5.479 3.497 -1.496 1.00 96.75 80 TRP A C 1
ATOM 605 O O . TRP A 1 80 ? 4.797 3.117 -0.550 1.00 96.75 80 TRP A O 1
ATOM 615 N N . LEU A 1 81 ? 5.851 4.776 -1.632 1.00 98.25 81 LEU A N 1
ATOM 616 C CA . LEU A 1 81 ? 5.494 5.823 -0.670 1.00 98.25 81 LEU A CA 1
ATOM 617 C C . LEU A 1 81 ? 3.976 6.045 -0.564 1.00 98.25 81 LEU A C 1
ATOM 619 O O . LEU A 1 81 ? 3.477 6.279 0.538 1.00 98.25 81 LEU A O 1
ATOM 623 N N . GLU A 1 82 ? 3.229 5.951 -1.670 1.00 97.81 82 GLU A N 1
ATOM 624 C CA . GLU A 1 82 ? 1.761 6.056 -1.642 1.00 97.81 82 GLU A CA 1
ATOM 625 C C . GLU A 1 82 ? 1.141 4.900 -0.841 1.00 97.81 82 GLU A C 1
ATOM 627 O O . GLU A 1 82 ? 0.342 5.135 0.070 1.00 97.81 82 GLU A O 1
ATOM 632 N N . VAL A 1 83 ? 1.563 3.660 -1.114 1.00 97.88 83 VAL A N 1
ATOM 633 C CA . VAL A 1 83 ? 1.100 2.466 -0.384 1.00 97.88 83 VAL A CA 1
ATOM 634 C C . VAL A 1 83 ? 1.499 2.531 1.090 1.00 97.88 83 VAL A C 1
ATOM 636 O O . VAL A 1 83 ? 0.680 2.259 1.971 1.00 97.88 83 VAL A O 1
ATOM 639 N N . HIS A 1 84 ? 2.729 2.959 1.367 1.00 98.25 84 HIS A N 1
ATOM 640 C CA . HIS A 1 84 ? 3.229 3.120 2.723 1.00 98.25 84 HIS A CA 1
ATOM 641 C C . HIS A 1 84 ? 2.399 4.128 3.513 1.00 98.25 84 HIS A C 1
ATOM 643 O O . HIS A 1 84 ? 1.982 3.856 4.638 1.00 98.25 84 HIS A O 1
ATOM 649 N N . SER A 1 85 ? 2.089 5.273 2.906 1.00 98.19 85 SER A N 1
ATOM 650 C CA . SER A 1 85 ? 1.238 6.293 3.517 1.00 98.19 85 SER A CA 1
ATOM 651 C C . SER A 1 85 ? -0.160 5.755 3.831 1.00 98.19 85 SER A C 1
ATOM 653 O O . SER A 1 85 ? -0.667 5.985 4.929 1.00 98.19 85 SER A O 1
ATOM 655 N N . VAL A 1 86 ? -0.764 4.973 2.926 1.00 98.00 86 VAL A N 1
ATOM 656 C CA . VAL A 1 86 ? -2.045 4.288 3.182 1.00 98.00 86 VAL A CA 1
ATOM 657 C C . VAL A 1 86 ? -1.947 3.366 4.394 1.00 98.00 86 VAL A C 1
ATOM 659 O O . VAL A 1 86 ? -2.808 3.419 5.274 1.00 98.00 86 VAL A O 1
ATOM 662 N N . ARG A 1 87 ? -0.887 2.559 4.482 1.00 97.19 87 ARG A N 1
ATOM 663 C CA . ARG A 1 87 ? -0.679 1.644 5.607 1.00 97.19 87 ARG A CA 1
ATOM 664 C C . ARG A 1 87 ? -0.526 2.382 6.935 1.00 97.19 87 ARG A C 1
ATOM 666 O O . ARG A 1 87 ? -1.128 1.973 7.925 1.00 97.19 87 ARG A O 1
ATOM 673 N N . GLN A 1 88 ? 0.255 3.461 6.965 1.00 97.62 88 GLN A N 1
ATOM 674 C CA . GLN A 1 88 ? 0.448 4.263 8.177 1.00 97.62 88 GLN A CA 1
ATOM 675 C C . GLN A 1 88 ? -0.847 4.960 8.601 1.00 97.62 88 GLN A C 1
ATOM 677 O O . GLN A 1 88 ? -1.195 4.934 9.779 1.00 97.62 88 GLN A O 1
ATOM 682 N N . GLN A 1 89 ? -1.602 5.513 7.644 1.00 96.69 89 GLN A N 1
ATOM 683 C CA . GLN A 1 89 ? -2.925 6.083 7.909 1.00 96.69 89 GLN A CA 1
ATOM 684 C C . GLN A 1 89 ? -3.851 5.030 8.519 1.00 96.69 89 GLN A C 1
ATOM 686 O O . GLN A 1 89 ? -4.426 5.284 9.569 1.00 96.69 89 GLN A O 1
ATOM 691 N N . ALA A 1 90 ? -3.940 3.838 7.922 1.00 95.81 90 ALA A N 1
ATOM 692 C CA . ALA A 1 90 ? -4.749 2.734 8.433 1.00 95.81 90 ALA A CA 1
ATOM 693 C C . ALA A 1 90 ? -4.354 2.313 9.860 1.00 95.81 90 ALA A C 1
ATOM 695 O O . ALA A 1 90 ? -5.222 2.058 10.690 1.00 95.81 90 ALA A O 1
ATOM 696 N N . LEU A 1 91 ? -3.057 2.265 10.179 1.00 94.94 91 LEU A N 1
ATOM 697 C CA . LEU A 1 91 ? -2.567 1.949 11.527 1.00 94.94 91 LEU A CA 1
ATOM 698 C C . LEU A 1 91 ? -2.866 3.049 12.557 1.00 94.94 91 LEU A C 1
ATOM 700 O O . LEU A 1 91 ? -3.006 2.746 13.737 1.00 94.94 91 LEU A O 1
ATOM 704 N N . ALA A 1 92 ? -3.005 4.305 12.130 1.00 95.19 92 ALA A N 1
ATOM 705 C CA . ALA A 1 92 ? -3.322 5.421 13.020 1.00 95.19 92 ALA A CA 1
ATOM 706 C C . ALA A 1 92 ? -4.793 5.444 13.493 1.00 95.19 92 ALA A C 1
ATOM 708 O O . ALA A 1 92 ? -5.117 6.162 14.444 1.00 95.19 92 ALA A O 1
ATOM 709 N N . TYR A 1 93 ? -5.686 4.659 12.876 1.00 93.38 93 TYR A N 1
ATOM 710 C CA . TYR A 1 93 ? -7.092 4.556 13.282 1.00 93.38 93 TYR A CA 1
ATOM 711 C C . TYR A 1 93 ? -7.250 3.794 14.600 1.00 93.38 93 TYR A C 1
ATOM 713 O O . TYR A 1 93 ? -7.368 2.572 14.620 1.00 93.38 93 TYR A O 1
ATOM 721 N N . LYS A 1 94 ? -7.331 4.532 15.713 1.00 91.06 94 LYS A N 1
ATOM 722 C CA . LYS A 1 94 ? -7.443 3.967 17.072 1.00 91.06 94 LYS A CA 1
ATOM 723 C C . LYS A 1 94 ? -8.727 3.172 17.340 1.00 91.06 94 LYS A C 1
ATOM 725 O O . LYS A 1 94 ? -8.747 2.353 18.251 1.00 91.06 94 LYS A O 1
ATOM 730 N N . GLN A 1 95 ? -9.801 3.437 16.596 1.00 91.44 95 GLN A N 1
ATOM 731 C CA . GLN A 1 95 ? -11.080 2.724 16.735 1.00 91.44 95 GLN A CA 1
ATOM 732 C C . GLN A 1 95 ? -11.279 1.643 15.660 1.00 91.44 95 GLN A C 1
ATOM 734 O O . GLN A 1 95 ? -12.337 1.023 15.580 1.00 91.44 95 GLN A O 1
ATOM 739 N N . GLY A 1 96 ? -10.256 1.398 14.838 1.00 91.69 96 GLY A N 1
ATOM 740 C CA . GLY A 1 96 ? -10.386 0.613 13.618 1.00 91.69 96 GLY A CA 1
ATOM 741 C C . GLY A 1 96 ? -10.992 1.414 12.468 1.00 91.69 96 GLY A C 1
ATOM 742 O O . GLY A 1 96 ? -11.262 2.607 12.586 1.00 91.69 96 GLY A O 1
ATOM 743 N N . ILE A 1 97 ? -11.152 0.738 11.333 1.00 95.06 97 ILE A N 1
ATOM 744 C CA . ILE A 1 97 ? -11.589 1.332 10.066 1.00 95.06 97 ILE A CA 1
ATOM 745 C C . ILE A 1 97 ? -13.066 1.021 9.819 1.00 95.06 97 ILE A C 1
ATOM 747 O O . ILE A 1 97 ? -13.494 -0.130 9.930 1.00 95.06 97 ILE A O 1
ATOM 751 N N . THR A 1 98 ? -13.844 2.031 9.454 1.00 96.38 98 THR A N 1
ATOM 752 C CA . THR A 1 98 ? -15.243 1.899 9.031 1.00 96.38 98 THR A CA 1
ATOM 753 C C . THR A 1 98 ? -15.355 1.362 7.601 1.00 96.38 98 THR A C 1
ATOM 755 O O . THR A 1 98 ? -14.419 1.431 6.806 1.00 96.38 98 THR A O 1
ATOM 758 N N . SER A 1 99 ? -16.535 0.880 7.202 1.00 94.69 99 SER A N 1
ATOM 759 C CA . SER A 1 99 ? -16.766 0.425 5.821 1.00 94.69 99 SER A CA 1
ATOM 760 C C . SER A 1 99 ? -16.579 1.531 4.775 1.00 94.69 99 SER A C 1
ATOM 762 O O . SER A 1 99 ? -16.225 1.245 3.634 1.00 94.69 99 SER A O 1
ATOM 764 N N . HIS A 1 100 ? -16.828 2.792 5.138 1.00 95.44 100 HIS A N 1
ATOM 765 C CA . HIS A 1 100 ? -16.617 3.927 4.243 1.00 95.44 100 HIS A CA 1
ATOM 766 C C . H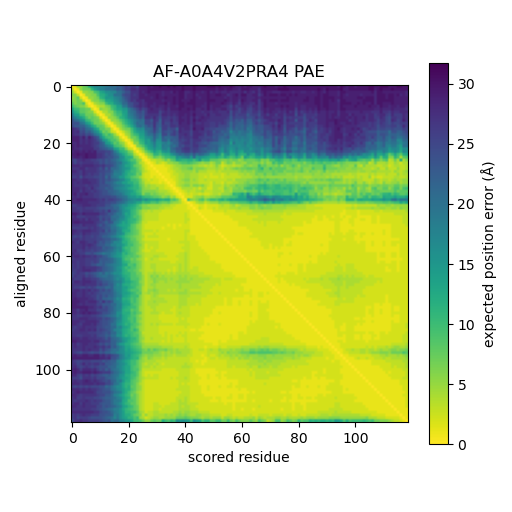IS A 1 100 ? -15.122 4.213 4.047 1.00 95.44 100 HIS A C 1
ATOM 768 O O . HIS A 1 100 ? -14.662 4.309 2.912 1.00 95.44 100 HIS A O 1
ATOM 774 N N . GLU A 1 101 ? -14.352 4.277 5.132 1.00 97.00 101 GLU A N 1
ATOM 775 C CA . GLU A 1 101 ? -12.896 4.454 5.076 1.00 97.00 101 GLU A CA 1
ATOM 776 C C . GLU A 1 101 ? -12.213 3.287 4.360 1.00 97.00 101 GLU A C 1
ATOM 778 O O . GLU A 1 101 ? -11.306 3.510 3.560 1.00 97.00 101 GLU A O 1
ATOM 783 N N . LEU A 1 102 ? -12.689 2.056 4.576 1.00 96.19 102 LEU A N 1
ATOM 784 C CA . LEU A 1 102 ? -12.202 0.875 3.867 1.00 96.19 102 LEU A CA 1
ATOM 785 C C . LEU A 1 102 ? -12.287 1.068 2.349 1.00 96.19 102 LEU A C 1
ATOM 787 O O . LEU A 1 102 ? -11.275 0.936 1.672 1.00 96.19 102 LEU A O 1
ATOM 791 N N . LYS A 1 103 ? -13.447 1.488 1.822 1.00 96.81 103 LYS A N 1
ATOM 792 C CA . LYS A 1 103 ? -13.614 1.767 0.383 1.00 96.81 103 LYS A CA 1
ATOM 793 C C . LYS A 1 103 ? -12.632 2.824 -0.125 1.00 96.81 103 LYS A C 1
ATOM 795 O O . LYS A 1 103 ? -12.128 2.711 -1.240 1.00 96.81 103 LYS A O 1
ATOM 800 N N . GLN A 1 104 ? -12.345 3.852 0.677 1.00 96.81 104 GLN A N 1
ATOM 801 C CA . GLN A 1 104 ? -11.370 4.878 0.300 1.00 96.81 104 GLN A CA 1
ATOM 802 C C . GLN A 1 104 ? -9.945 4.322 0.240 1.00 96.81 104 GLN A C 1
ATOM 804 O O . GLN A 1 104 ? -9.194 4.654 -0.680 1.00 96.81 104 GLN A O 1
ATOM 809 N N . PHE A 1 105 ? -9.561 3.489 1.208 1.00 97.44 105 PHE A N 1
ATOM 810 C CA . PHE A 1 105 ? -8.260 2.829 1.202 1.00 97.44 105 PHE A CA 1
ATOM 811 C C . PHE A 1 105 ? -8.136 1.831 0.057 1.00 97.44 105 PHE A C 1
ATOM 813 O O . PHE A 1 105 ? -7.130 1.863 -0.649 1.00 97.44 105 PHE A O 1
ATOM 820 N N . ASP A 1 106 ? -9.168 1.028 -0.192 1.00 96.19 106 ASP A N 1
ATOM 821 C CA . ASP A 1 106 ? -9.189 0.093 -1.311 1.00 96.19 106 ASP A CA 1
ATOM 822 C C . ASP A 1 106 ? -9.038 0.805 -2.642 1.00 96.19 106 ASP A C 1
ATOM 824 O O . ASP A 1 106 ? -8.184 0.416 -3.428 1.00 96.19 106 ASP A O 1
ATOM 828 N N . HIS A 1 107 ? -9.746 1.913 -2.861 1.00 96.88 107 HIS A N 1
ATOM 829 C CA . HIS A 1 107 ? -9.570 2.698 -4.077 1.00 96.88 107 HIS A CA 1
ATOM 830 C C . HIS A 1 107 ? -8.125 3.209 -4.241 1.00 96.88 107 HIS A C 1
ATOM 832 O O . HIS A 1 107 ? -7.573 3.169 -5.341 1.00 96.88 107 HIS A O 1
ATOM 838 N N . LYS A 1 108 ? -7.470 3.667 -3.162 1.00 97.50 108 LYS A N 1
ATOM 839 C CA . LYS A 1 108 ? -6.056 4.087 -3.219 1.00 97.50 108 LYS A CA 1
ATOM 840 C C . LYS A 1 108 ? -5.140 2.913 -3.595 1.00 97.50 108 LYS A C 1
ATOM 842 O O . LYS A 1 108 ? -4.302 3.064 -4.482 1.00 97.50 108 LYS A O 1
ATOM 847 N N . LEU A 1 109 ? -5.323 1.748 -2.973 1.00 96.50 109 LEU A N 1
ATOM 848 C CA . LEU A 1 10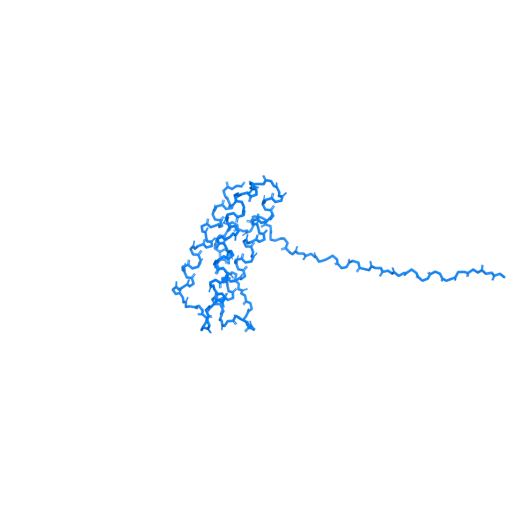9 ? -4.528 0.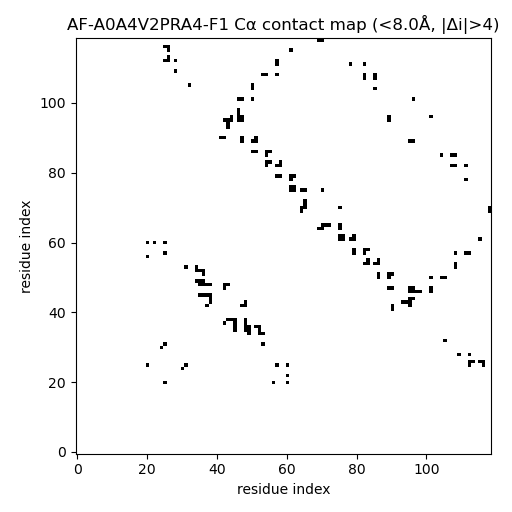544 -3.247 1.00 96.50 109 LEU A CA 1
ATOM 849 C C . LEU A 1 109 ? -4.814 -0.054 -4.639 1.00 96.50 109 LEU A C 1
ATOM 851 O O . LEU A 1 109 ? -3.894 -0.537 -5.303 1.00 96.50 109 LEU A O 1
ATOM 855 N N . ASP A 1 110 ? -6.054 0.030 -5.124 1.00 95.88 110 ASP A N 1
ATOM 856 C CA . ASP A 1 110 ? -6.468 -0.402 -6.463 1.00 95.88 110 ASP A CA 1
ATOM 857 C C . ASP A 1 110 ? -5.732 0.396 -7.539 1.00 95.88 110 ASP A C 1
ATOM 859 O O . ASP A 1 110 ? -5.226 -0.186 -8.495 1.00 95.88 110 ASP A O 1
ATOM 863 N N . ARG A 1 111 ? -5.595 1.718 -7.372 1.00 95.69 111 ARG A N 1
ATOM 864 C CA . ARG A 1 111 ? -4.849 2.553 -8.328 1.00 95.69 111 ARG A CA 1
ATOM 865 C C . ARG A 1 111 ? -3.391 2.128 -8.454 1.00 95.69 111 ARG A C 1
ATOM 867 O O . ARG A 1 111 ? -2.884 2.055 -9.572 1.00 95.69 111 ARG A O 1
ATOM 874 N N . VAL A 1 112 ? -2.734 1.830 -7.334 1.00 94.75 112 VAL A N 1
ATOM 875 C CA . VAL A 1 112 ? -1.339 1.365 -7.345 1.00 94.75 112 VAL A CA 1
ATOM 876 C C . VAL A 1 112 ? -1.237 -0.029 -7.957 1.00 94.75 112 VAL A C 1
ATOM 878 O O . VAL A 1 112 ? -0.342 -0.286 -8.758 1.00 94.75 112 VAL A O 1
ATOM 881 N N . THR A 1 113 ? -2.190 -0.909 -7.651 1.00 93.69 113 THR A N 1
ATOM 882 C CA . THR A 1 113 ? -2.271 -2.241 -8.263 1.00 93.69 113 THR A CA 1
ATOM 883 C C . THR A 1 113 ? -2.408 -2.139 -9.781 1.00 93.69 113 THR A C 1
ATOM 885 O O . THR A 1 113 ? -1.634 -2.742 -10.515 1.00 93.69 113 THR A O 1
ATOM 888 N N . LEU A 1 114 ? -3.344 -1.322 -10.267 1.00 92.12 114 LEU A N 1
ATOM 889 C CA . LEU A 1 114 ? -3.547 -1.080 -11.695 1.00 92.12 114 LEU A CA 1
ATOM 890 C C . LEU A 1 114 ? -2.323 -0.439 -12.352 1.00 92.12 114 LEU A C 1
ATOM 892 O O . LEU A 1 114 ? -2.053 -0.713 -13.516 1.00 92.12 114 LEU A O 1
ATOM 896 N N . TYR A 1 115 ? -1.588 0.416 -11.637 1.00 92.06 115 TYR A N 1
ATOM 897 C CA . TYR A 1 115 ? -0.321 0.946 -12.128 1.00 92.06 115 TYR A CA 1
ATOM 898 C C . TYR A 1 115 ? 0.705 -0.170 -12.314 1.00 92.06 115 TYR A C 1
ATOM 900 O O . TYR A 1 115 ? 1.221 -0.321 -13.416 1.00 92.06 115 TYR A O 1
ATOM 908 N N . LEU A 1 116 ? 0.947 -0.967 -11.272 1.00 87.81 116 LEU A N 1
ATOM 909 C CA . LEU A 1 116 ? 1.910 -2.064 -11.301 1.00 87.81 116 LEU A CA 1
ATOM 910 C C . LEU A 1 116 ? 1.583 -3.082 -12.403 1.00 87.81 116 LEU A C 1
ATOM 912 O O . LEU A 1 116 ? 2.478 -3.533 -13.097 1.00 87.81 116 LEU A O 1
ATOM 916 N N . CYS A 1 117 ? 0.304 -3.388 -12.603 1.00 88.88 117 CYS A N 1
ATOM 917 C CA . CYS A 1 117 ? -0.160 -4.407 -13.545 1.00 88.88 117 CYS A CA 1
ATOM 918 C C . CYS A 1 117 ? -0.211 -3.977 -15.014 1.00 88.88 117 CYS A C 1
ATOM 920 O O . CYS A 1 117 ? -0.637 -4.760 -15.861 1.00 88.88 117 CYS A O 1
ATOM 922 N N . ARG A 1 118 ? 0.171 -2.734 -15.324 1.00 87.69 118 ARG A N 1
ATOM 923 C CA . ARG A 1 118 ? 0.356 -2.262 -16.706 1.00 87.69 118 ARG A CA 1
ATOM 924 C C . ARG A 1 118 ? 1.799 -2.386 -17.197 1.00 87.69 118 ARG A C 1
ATOM 926 O O . ARG A 1 118 ? 2.037 -2.102 -18.368 1.00 87.69 118 ARG A O 1
ATOM 933 N N . HIS A 1 119 ? 2.725 -2.739 -16.311 1.00 79.00 119 HIS A N 1
ATOM 934 C CA . HIS A 1 119 ? 4.133 -2.969 -16.614 1.00 79.00 119 HIS A CA 1
ATOM 935 C C . HIS A 1 119 ? 4.422 -4.471 -16.629 1.00 79.00 119 HIS A C 1
ATOM 937 O O . HIS A 1 119 ? 5.280 -4.873 -17.441 1.00 79.00 119 HIS A O 1
#

Radius of gyration: 19.82 Å; Cα contacts (8 Å, |Δi|>4): 110; chains: 1; bounding box: 63×51×36 Å

Nearest PDB structures (foldseek):
  6rur-assembly1_N  TM=5.060E-01  e=2.344E+00  Staphylococcus aureus
  3l3o-assembly1_M  TM=4.782E-01  e=3.577E+00  Staphylococcus aureus subsp. aureus Mu50
  6ncl-assembly1_a0  TM=3.097E-01  e=2.001E+00  Paramecium bursaria Chlorella virus 1

Foldseek 3Di:
DDDDDDPDDPPPPPPPPPVLPPLVQLLPLVSLQVDWADADDLAQDGLLRSLQVLLVNLLVSLVVCCVVVVDPPVRSVVLNVQSVVLNVVSSPPNNHDDPVRSVVSSVSSNVSSVVSVVD

Organism: NCBI:txid412034

Mean predicted aligned error: 10.19 Å

Secondary structure (DSSP, 8-state):
----------------------TTTTT-HHHHTT-----BTTB-SHHHHHHHHHHHHHHHHHHHHHHTTSS-HHHHHHHHHHHHHHHHHHHH-TT---HHHHHHHHHHHHHHHHHHTT-

pLDDT: mean 83.04, std 18.41, range [39.09, 98.25]

Sequence (119 aa):
MMKYLWLGLIFSMAAFRVMAFPAQGGCKLAQQHQITGKVGRAIHNAAQAHVVVRANMLEASLSNAVQAGVLSYQQGHKQWLEVHSVRQQALAYKQGITSHELKQFDHKLDRVTLYLCRH